Protein AF-A0A659UF43-F1 (afdb_monomer)

Radius of gyration: 14.15 Å; Cα contacts (8 Å, |Δi|>4): 129; chains: 1; bounding box: 34×17×39 Å

Mean predicted aligned error: 2.59 Å

Solvent-accessible surface area (backbone atoms only — not comparable to full-atom values): 5716 Å² total; per-residue (Å²): 101,61,85,53,89,61,58,58,68,57,34,64,68,56,52,91,72,86,85,71,79,81,73,75,80,80,66,95,54,89,44,71,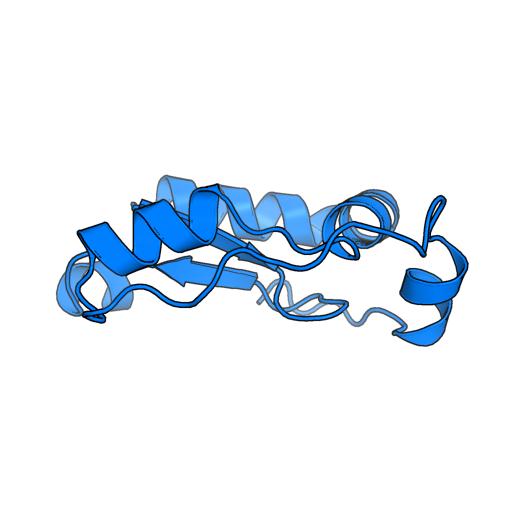68,50,44,48,56,52,52,71,7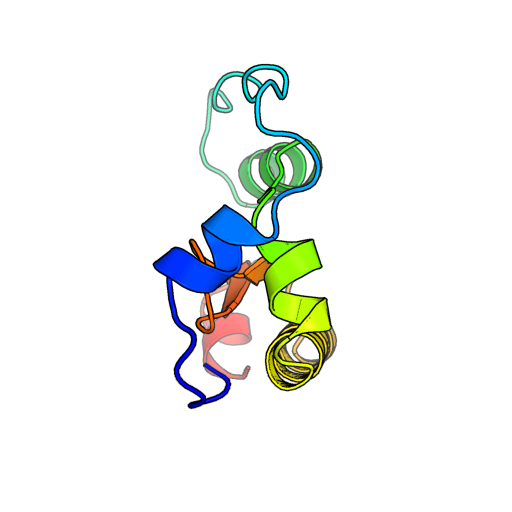6,42,84,59,86,40,42,65,44,30,36,74,76,37,60,55,40,54,52,47,40,53,49,34,47,73,51,59,29,82,42,61,48,62,50,74,59,41,43,42,49,52,58,46,48,96,42,73,71,54,52,76,72,91

Foldseek 3Di:
DLPDDDDLVVLVVPQPDDPDDDQDDQDPDPALVSVLVSVVSDDDSSQVSLCVVDVSQVVVQVVLVVLPFSDKDADRNDDDIDGHDNDPVSVVSD

Sequence (94 aa):
NPGTPVSTAEIFASLSRRDNEPLPPLPRSIEFHSLRNWLEETRNDLEQPALAMQPAIGRALSWLDKAGSGFSRMSGSGATCFGLFETGNVAKRA

Nearest PDB structures (foldseek):
  3pyf-assembly1_A  TM=7.314E-01  e=4.884E-03  Mycobacterium tuberculosis
  4ed4-assembly1_A  TM=7.358E-01  e=8.066E-03  Mycobacteroides abscessus ATCC 19977
  4emd-assembly1_A  TM=7.342E-01  e=1.823E-02  Mycobacteroides abscessus ATCC 19977
  1uek-assembly1_A  TM=7.626E-01  e=3.634E-02  Thermus thermophilus
  4rpf-assembly1_A  TM=6.192E-01  e=1.538E-01  Yersinia pestis Nepal516

Secondary structure (DSSP, 8-state):
-------HHHHHHT-S---PPPPPPPPSS--HHHHHHHHHHS--TTHHHHHHH-HHHHHHHHHHHHTT-SEEEE-TTSS-EEEE-SSHHHHTT-

pLDDT: mean 96.29, std 1.96, range [88.81, 98.56]

Structure (mmCIF, N/CA/C/O backbone):
data_AF-A0A659UF43-F1
#
_entry.id   AF-A0A659UF43-F1
#
loop_
_atom_site.group_PDB
_atom_site.id
_atom_site.type_symbol
_atom_site.label_atom_id
_atom_site.label_alt_id
_atom_site.label_comp_id
_atom_site.label_asym_id
_atom_site.label_entity_id
_atom_site.label_seq_id
_atom_site.pdbx_PDB_ins_code
_atom_site.Cartn_x
_atom_site.Cartn_y
_atom_site.Cartn_z
_atom_site.occupancy
_atom_site.B_iso_or_equiv
_atom_site.auth_seq_id
_atom_site.auth_comp_id
_atom_site.auth_asym_id
_atom_site.auth_atom_id
_atom_site.pdbx_PDB_model_num
ATOM 1 N N . ASN A 1 1 ? -9.296 5.502 -5.782 1.00 91.44 1 ASN A N 1
ATOM 2 C CA . ASN A 1 1 ? -9.562 6.050 -4.429 1.00 91.44 1 ASN A CA 1
ATOM 3 C C . ASN A 1 1 ? -10.965 5.606 -4.019 1.00 91.44 1 ASN A C 1
ATOM 5 O O . ASN A 1 1 ? -11.870 5.852 -4.806 1.00 91.44 1 ASN A O 1
ATOM 9 N N . PRO A 1 2 ? -11.157 4.933 -2.869 1.00 94.25 2 PRO A N 1
ATOM 10 C CA . PRO A 1 2 ? -12.474 4.472 -2.414 1.00 94.25 2 PRO A CA 1
ATOM 11 C C . PRO A 1 2 ? -13.456 5.600 -2.038 1.00 94.25 2 PRO A C 1
ATOM 13 O O . PRO A 1 2 ? -14.621 5.313 -1.792 1.00 94.25 2 PRO A O 1
ATOM 16 N N . GLY A 1 3 ? -13.019 6.865 -1.981 1.00 94.69 3 GLY A N 1
ATOM 17 C CA . GLY A 1 3 ? -13.890 8.022 -1.734 1.00 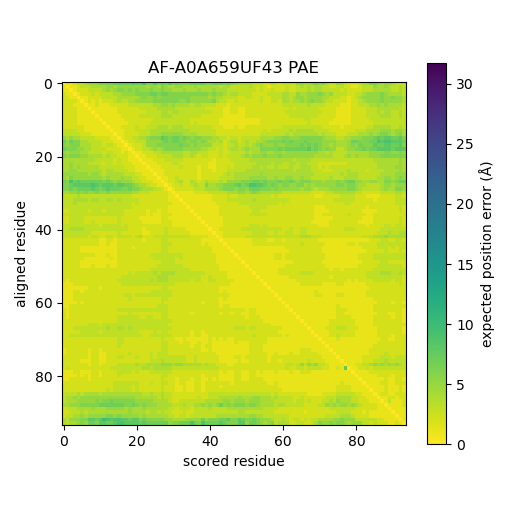94.69 3 GLY A CA 1
ATOM 18 C C . GLY A 1 3 ? -14.376 8.150 -0.287 1.00 94.69 3 GLY A C 1
ATOM 19 O O . GLY A 1 3 ? -15.221 8.989 0.005 1.00 94.69 3 GLY A O 1
ATOM 20 N N . THR A 1 4 ? -13.847 7.330 0.621 1.00 93.06 4 THR A N 1
ATOM 21 C CA . THR A 1 4 ? -14.205 7.319 2.040 1.00 93.06 4 THR A CA 1
ATOM 22 C C . THR A 1 4 ? -13.125 8.021 2.861 1.00 93.06 4 THR A C 1
ATOM 24 O O . THR A 1 4 ? -11.968 7.593 2.795 1.00 93.06 4 THR A O 1
ATOM 27 N N . PRO A 1 5 ? -13.452 9.059 3.647 1.00 93.94 5 PRO A N 1
ATOM 28 C CA . PRO A 1 5 ? -12.480 9.660 4.549 1.00 93.94 5 PRO A CA 1
ATOM 29 C C . PRO A 1 5 ? -12.097 8.677 5.663 1.00 93.94 5 PRO A C 1
ATOM 31 O O . PRO A 1 5 ? -12.904 7.846 6.079 1.00 93.94 5 PRO A O 1
ATOM 34 N N . VAL A 1 6 ? -10.865 8.798 6.151 1.00 94.81 6 VAL A N 1
ATOM 35 C CA .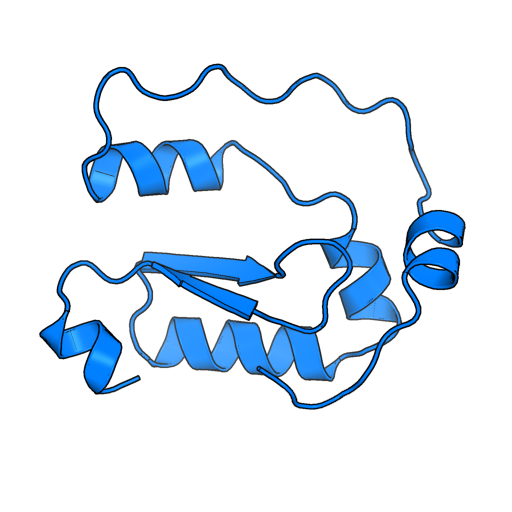 VAL A 1 6 ? -10.362 8.107 7.346 1.00 94.81 6 VAL A CA 1
ATOM 36 C C . VAL A 1 6 ? -9.633 9.120 8.224 1.00 94.81 6 VAL A C 1
ATOM 38 O O . VAL A 1 6 ? -9.014 10.056 7.712 1.00 94.81 6 VAL A O 1
ATOM 41 N N . SER A 1 7 ? -9.714 8.960 9.543 1.00 97.69 7 SER A N 1
ATOM 42 C CA . SER A 1 7 ? -9.000 9.824 10.483 1.00 97.69 7 SER A CA 1
ATOM 43 C C . SER A 1 7 ? -7.571 9.335 10.662 1.00 97.69 7 SER A C 1
ATOM 45 O O . SER A 1 7 ? -7.336 8.274 11.236 1.00 97.69 7 SER A O 1
ATOM 47 N N . THR A 1 8 ? -6.591 10.134 10.239 1.00 97.50 8 THR A N 1
ATOM 48 C CA . THR A 1 8 ? -5.174 9.822 10.470 1.00 97.50 8 THR A CA 1
ATOM 49 C C . THR A 1 8 ? -4.893 9.544 11.948 1.00 97.50 8 THR A C 1
ATOM 51 O O . THR A 1 8 ? -4.210 8.575 12.262 1.00 97.50 8 THR A O 1
ATOM 54 N N . ALA A 1 9 ? -5.460 10.335 12.864 1.00 97.94 9 ALA A N 1
ATOM 55 C CA . ALA A 1 9 ? -5.245 10.150 14.297 1.00 97.94 9 ALA A CA 1
ATOM 56 C C . ALA A 1 9 ? -5.757 8.788 14.799 1.00 97.94 9 ALA A C 1
ATOM 58 O O . ALA A 1 9 ? -5.052 8.117 15.551 1.00 97.94 9 ALA A O 1
ATOM 59 N N . GLU A 1 10 ? -6.939 8.355 14.351 1.00 97.69 10 GLU A N 1
ATOM 60 C CA . GLU A 1 10 ? -7.513 7.060 14.745 1.00 97.69 10 GLU A CA 1
ATOM 61 C C . GLU A 1 10 ? -6.688 5.894 14.194 1.00 97.69 10 GLU A C 1
ATOM 63 O O . GLU A 1 10 ? -6.377 4.959 14.934 1.00 97.69 10 GLU A O 1
ATOM 68 N N . ILE A 1 11 ? -6.235 5.986 12.937 1.00 97.69 11 ILE A N 1
ATOM 69 C CA . ILE A 1 11 ? -5.370 4.964 12.334 1.00 97.69 11 ILE A CA 1
ATOM 70 C C . ILE A 1 11 ? -4.066 4.813 13.133 1.00 97.69 11 ILE A C 1
ATOM 72 O O . ILE A 1 11 ? -3.707 3.701 13.522 1.00 97.69 11 ILE A O 1
ATOM 76 N N . PHE A 1 12 ? -3.393 5.912 13.481 1.00 97.44 12 PHE A N 1
ATOM 77 C CA . PHE A 1 12 ? -2.188 5.858 14.322 1.00 97.44 12 PHE A CA 1
ATOM 78 C C . PHE A 1 12 ? -2.463 5.356 15.749 1.00 97.44 12 PHE A C 1
ATOM 80 O O . PHE A 1 12 ? -1.612 4.681 16.343 1.00 97.44 12 PHE A O 1
ATOM 87 N N . ALA A 1 13 ? -3.624 5.681 16.323 1.00 97.12 13 ALA A N 1
ATOM 88 C CA . ALA A 1 13 ? -4.024 5.207 17.648 1.00 97.12 13 ALA A CA 1
ATOM 89 C C . ALA A 1 13 ? -4.240 3.686 17.677 1.00 97.12 13 ALA A C 1
ATOM 91 O O . ALA A 1 13 ? -3.962 3.055 18.691 1.00 97.12 13 ALA A O 1
ATOM 92 N N . SER A 1 14 ? -4.668 3.104 16.557 1.00 96.06 14 SER A N 1
ATOM 93 C CA . SER A 1 14 ? -4.917 1.665 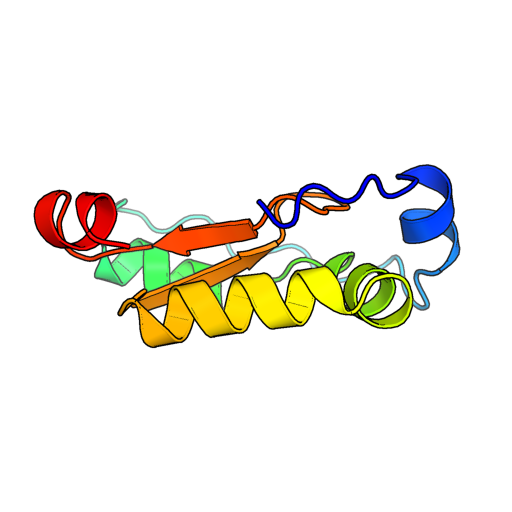16.418 1.00 96.06 14 SER A CA 1
ATOM 94 C C . SER A 1 14 ? -3.689 0.804 16.089 1.00 96.06 14 SER A C 1
ATOM 96 O O . SER A 1 14 ? -3.811 -0.415 15.982 1.00 96.06 14 SER A O 1
ATOM 98 N N . LEU A 1 15 ? -2.498 1.400 15.952 1.00 95.88 15 LEU A N 1
ATOM 99 C CA . LEU A 1 15 ? -1.259 0.640 15.779 1.00 95.88 15 LEU A CA 1
ATOM 100 C C . LEU A 1 15 ? -0.955 -0.210 17.016 1.00 95.88 15 LEU A C 1
ATOM 102 O O . LEU A 1 15 ? -0.730 0.323 18.102 1.00 95.88 15 LEU A O 1
ATOM 106 N N . SER A 1 16 ? -0.852 -1.524 16.825 1.00 91.25 16 SER A N 1
ATOM 107 C CA . SER A 1 16 ? -0.414 -2.464 17.863 1.00 91.25 16 SER A CA 1
ATOM 108 C C . SER A 1 16 ? 1.078 -2.343 18.181 1.00 91.25 16 SER A C 1
ATOM 110 O O . SER A 1 16 ? 1.494 -2.601 19.308 1.00 91.25 16 SER A O 1
ATOM 112 N N . ARG A 1 17 ? 1.883 -1.938 17.193 1.00 92.69 17 ARG A N 1
ATOM 113 C CA . ARG A 1 17 ? 3.336 -1.799 17.293 1.00 92.69 17 ARG A CA 1
ATOM 114 C C . ARG A 1 17 ? 3.808 -0.549 16.552 1.00 92.69 17 ARG A C 1
ATOM 116 O O . ARG A 1 17 ? 3.316 -0.254 15.465 1.00 92.69 17 ARG A O 1
ATOM 123 N N . ARG A 1 18 ? 4.755 0.186 17.145 1.00 92.88 18 ARG A N 1
ATOM 124 C CA . ARG A 1 18 ? 5.297 1.449 16.594 1.00 92.88 18 ARG A CA 1
ATOM 125 C C . ARG A 1 18 ? 6.814 1.438 16.384 1.00 92.88 18 ARG A C 1
ATOM 127 O O . ARG A 1 18 ? 7.344 2.342 15.752 1.00 92.88 18 ARG A O 1
ATOM 134 N N . ASP A 1 19 ? 7.501 0.425 16.891 1.00 94.31 19 ASP A N 1
ATOM 135 C CA . ASP A 1 19 ? 8.952 0.232 16.860 1.00 94.31 19 ASP A CA 1
ATOM 136 C C . ASP A 1 19 ? 9.368 -0.765 15.760 1.00 94.31 19 ASP A C 1
ATOM 138 O O . ASP A 1 19 ? 10.132 -1.699 15.993 1.00 94.31 19 ASP A O 1
ATOM 142 N N . ASN A 1 20 ? 8.824 -0.614 14.551 1.00 93.12 20 ASN A N 1
ATOM 143 C CA . ASN A 1 20 ? 9.157 -1.505 13.440 1.00 93.12 20 ASN A CA 1
ATOM 144 C C . ASN A 1 20 ? 10.557 -1.197 12.875 1.00 93.12 20 ASN A C 1
ATOM 146 O O . ASN A 1 20 ? 10.992 -0.046 12.862 1.00 93.12 20 ASN A O 1
ATOM 150 N N . GLU A 1 21 ? 11.245 -2.222 12.367 1.00 94.88 21 GLU A N 1
ATOM 151 C CA . GLU A 1 21 ? 12.582 -2.093 11.766 1.00 94.88 21 GLU A CA 1
ATOM 152 C C . GLU A 1 21 ? 12.602 -1.092 10.600 1.00 94.88 21 GLU A C 1
ATOM 154 O O . GLU A 1 21 ? 11.598 -0.948 9.904 1.00 94.88 21 GLU A O 1
ATOM 159 N N . PRO A 1 22 ? 13.713 -0.396 10.319 1.00 95.38 22 PRO A N 1
ATOM 160 C CA . PRO A 1 22 ? 13.778 0.499 9.166 1.00 95.38 22 PRO A CA 1
ATOM 161 C C . PRO A 1 22 ? 13.473 -0.240 7.852 1.00 95.38 22 PRO A C 1
ATOM 163 O O . PRO A 1 22 ? 13.690 -1.443 7.727 1.00 95.38 22 PRO A O 1
ATOM 166 N N . LEU A 1 23 ? 12.951 0.487 6.862 1.00 96.00 23 LEU A N 1
ATOM 167 C CA . LEU A 1 23 ? 12.765 -0.061 5.517 1.00 96.00 23 LEU A CA 1
ATOM 168 C C . LEU A 1 23 ? 14.126 -0.349 4.857 1.00 96.00 23 LEU A C 1
ATOM 170 O O . LEU A 1 23 ? 15.100 0.351 5.159 1.00 96.00 23 LEU A O 1
ATOM 174 N N . PRO A 1 24 ? 14.202 -1.328 3.933 1.00 96.06 24 PRO A N 1
ATOM 175 C CA . PRO A 1 24 ? 15.408 -1.552 3.147 1.00 96.06 24 PRO A CA 1
ATOM 176 C C . PRO A 1 24 ? 15.795 -0.292 2.353 1.00 96.06 24 PRO A C 1
ATOM 178 O O . PRO A 1 24 ? 14.923 0.503 1.977 1.00 96.06 24 PRO A O 1
ATOM 181 N N . PRO A 1 25 ? 17.094 -0.095 2.059 1.00 95.69 25 PRO A N 1
ATOM 182 C CA . PRO A 1 25 ? 17.542 1.025 1.241 1.00 95.69 25 PRO A CA 1
ATOM 183 C C . PRO A 1 25 ? 16.887 0.985 -0.142 1.00 95.69 25 PRO A C 1
ATOM 185 O O . PRO A 1 25 ? 16.549 -0.082 -0.651 1.00 95.69 25 PRO A O 1
ATOM 188 N N . LEU A 1 26 ? 16.727 2.157 -0.760 1.00 94.12 26 LEU A N 1
ATOM 189 C CA . LEU A 1 26 ? 16.170 2.265 -2.108 1.00 94.12 26 LEU A CA 1
ATOM 190 C C . LEU A 1 26 ? 16.990 1.445 -3.124 1.00 94.12 26 LEU A C 1
ATOM 192 O O . LEU A 1 26 ? 18.218 1.353 -2.995 1.00 94.12 26 LEU A O 1
ATOM 196 N N . PRO A 1 27 ? 16.345 0.893 -4.169 1.00 94.56 27 PRO A N 1
ATOM 197 C CA . PRO A 1 27 ? 17.059 0.219 -5.242 1.00 94.56 27 PRO A CA 1
ATOM 198 C C . PRO A 1 27 ? 17.950 1.219 -5.992 1.00 94.56 27 PRO A C 1
ATOM 200 O O . PRO A 1 27 ? 17.630 2.400 -6.116 1.00 94.56 27 PRO A O 1
ATOM 203 N N . ARG A 1 28 ? 19.078 0.740 -6.533 1.00 93.50 28 ARG A N 1
ATOM 204 C CA . ARG A 1 28 ? 20.041 1.585 -7.269 1.00 93.50 28 ARG A CA 1
ATOM 205 C C . ARG A 1 28 ? 19.462 2.196 -8.549 1.00 93.50 28 ARG A C 1
ATOM 207 O O . ARG A 1 28 ? 19.923 3.248 -8.976 1.00 93.50 28 ARG A O 1
ATOM 214 N N . SER A 1 29 ? 18.485 1.530 -9.159 1.00 93.56 29 SER A N 1
ATOM 215 C CA . SER A 1 29 ? 17.728 2.008 -10.315 1.00 93.56 29 SER A CA 1
ATOM 216 C C . SER A 1 29 ? 16.233 1.919 -10.029 1.00 93.56 29 SER A C 1
ATOM 218 O O . SER A 1 29 ? 15.772 0.988 -9.362 1.00 93.56 29 SER A O 1
ATOM 220 N N . ILE A 1 30 ? 15.473 2.877 -10.556 1.00 92.56 30 ILE A N 1
ATOM 221 C CA . ILE A 1 30 ? 14.013 2.916 -10.442 1.00 92.56 30 ILE A CA 1
ATOM 222 C C . ILE A 1 30 ? 13.427 2.482 -11.786 1.00 92.56 30 ILE A C 1
ATOM 224 O O . ILE A 1 30 ? 13.007 3.300 -12.595 1.00 92.56 30 ILE A O 1
ATOM 228 N N . GLU A 1 31 ? 13.434 1.171 -12.005 1.00 94.75 31 GLU A N 1
ATOM 229 C CA . GLU A 1 31 ? 12.767 0.494 -13.116 1.00 94.75 31 GLU A CA 1
ATOM 230 C C . GLU A 1 31 ? 11.562 -0.278 -12.573 1.00 94.75 31 GLU A C 1
ATOM 232 O O . GLU A 1 31 ? 11.499 -0.574 -11.379 1.00 94.75 31 GLU A O 1
ATOM 237 N N . PHE A 1 32 ? 10.613 -0.654 -13.432 1.00 95.62 32 PHE A N 1
ATOM 238 C CA . PHE A 1 32 ? 9.376 -1.313 -12.989 1.00 95.62 32 PHE A CA 1
ATOM 239 C C . PHE A 1 32 ? 9.634 -2.523 -12.074 1.00 95.62 32 PHE A C 1
ATOM 241 O O . PHE A 1 32 ? 9.103 -2.588 -10.967 1.00 95.62 32 PHE A O 1
ATOM 248 N N . HIS A 1 33 ? 10.496 -3.450 -12.501 1.00 95.69 33 HIS A N 1
ATOM 249 C CA . HIS A 1 33 ? 10.792 -4.668 -11.747 1.00 95.69 33 HIS A CA 1
ATOM 250 C C . HIS A 1 33 ? 11.578 -4.392 -10.456 1.00 95.69 33 HIS A C 1
ATOM 252 O O . HIS A 1 33 ? 11.276 -4.992 -9.426 1.00 95.69 33 HIS A O 1
ATOM 258 N N . SER A 1 34 ? 12.558 -3.478 -10.477 1.00 96.38 34 SER A N 1
ATOM 259 C CA . SER A 1 34 ? 13.347 -3.160 -9.277 1.00 96.38 34 SER A CA 1
ATOM 260 C C . SER A 1 34 ? 12.511 -2.425 -8.232 1.00 96.38 34 SER A C 1
ATOM 262 O O . SER A 1 34 ? 12.604 -2.736 -7.046 1.00 96.38 34 SER A O 1
ATOM 264 N N . LEU A 1 35 ? 11.652 -1.501 -8.668 1.00 96.50 35 LEU A N 1
ATOM 265 C CA . LEU A 1 35 ? 10.728 -0.790 -7.796 1.00 96.50 35 LEU A CA 1
ATOM 266 C C . LEU A 1 35 ? 9.655 -1.724 -7.235 1.00 96.50 35 LEU A C 1
ATOM 268 O O . LEU A 1 35 ? 9.390 -1.665 -6.039 1.00 96.50 35 LEU A O 1
ATOM 272 N N . ARG A 1 36 ? 9.059 -2.591 -8.064 1.00 97.12 36 ARG A N 1
ATOM 273 C CA . ARG A 1 36 ? 8.061 -3.568 -7.608 1.00 97.12 36 ARG A CA 1
ATOM 274 C C . ARG A 1 36 ? 8.633 -4.475 -6.523 1.00 97.12 36 ARG A C 1
ATOM 276 O O . ARG A 1 36 ? 8.045 -4.564 -5.454 1.00 97.12 36 ARG A O 1
ATOM 283 N N . ASN A 1 37 ? 9.787 -5.090 -6.779 1.00 96.56 37 ASN A N 1
ATOM 284 C CA . ASN A 1 37 ? 10.408 -6.009 -5.825 1.00 96.56 37 ASN A CA 1
ATOM 285 C C . ASN A 1 37 ? 10.773 -5.290 -4.514 1.00 96.56 37 ASN A C 1
ATOM 287 O O . ASN A 1 37 ? 10.515 -5.804 -3.433 1.00 96.56 37 ASN A O 1
ATOM 291 N N . TRP A 1 38 ? 11.299 -4.062 -4.590 1.00 97.56 38 TRP A N 1
ATOM 292 C CA . TRP A 1 38 ? 11.548 -3.263 -3.387 1.00 97.56 38 TRP A CA 1
ATOM 293 C C . TRP A 1 38 ? 10.249 -2.928 -2.639 1.00 97.56 38 TRP A C 1
ATOM 295 O O . TRP A 1 38 ? 10.195 -2.995 -1.413 1.00 97.56 38 TRP A O 1
ATOM 305 N N . LEU A 1 39 ? 9.170 -2.597 -3.354 1.00 97.12 39 LEU A N 1
ATOM 306 C CA . LEU A 1 39 ? 7.870 -2.358 -2.733 1.00 97.12 39 LEU A CA 1
ATOM 307 C C . LEU A 1 39 ? 7.348 -3.610 -2.016 1.00 97.12 39 LEU A C 1
ATOM 309 O O . LEU A 1 39 ? 6.854 -3.466 -0.902 1.00 97.12 39 LEU A O 1
ATOM 313 N N . GLU A 1 40 ? 7.508 -4.807 -2.579 1.00 96.56 40 GLU A N 1
ATOM 314 C CA . GLU A 1 40 ? 7.127 -6.082 -1.943 1.00 96.56 40 GLU A CA 1
ATOM 315 C C . GLU A 1 40 ? 7.869 -6.346 -0.620 1.00 96.56 40 GLU A C 1
ATOM 317 O O . GLU A 1 40 ? 7.274 -6.885 0.310 1.00 96.56 40 GLU A O 1
ATOM 322 N N . GLU A 1 41 ? 9.128 -5.915 -0.498 1.00 96.31 41 GLU A N 1
ATOM 323 C CA . GLU A 1 41 ? 9.924 -6.031 0.738 1.00 96.31 41 GLU A CA 1
ATOM 324 C C . GLU A 1 41 ? 9.645 -4.914 1.759 1.00 96.31 41 GLU A C 1
ATOM 326 O O . GLU A 1 41 ? 9.969 -5.029 2.943 1.00 96.31 41 GLU A O 1
ATOM 331 N N . THR A 1 42 ? 9.052 -3.806 1.316 1.00 96.75 42 THR A N 1
ATOM 332 C CA . THR A 1 42 ? 8.636 -2.711 2.201 1.00 96.75 42 THR A CA 1
ATOM 333 C C . THR A 1 42 ? 7.212 -2.914 2.700 1.00 96.75 42 THR A C 1
ATOM 335 O O . THR A 1 42 ? 6.497 -3.831 2.306 1.00 96.75 42 THR A O 1
ATOM 338 N N . ARG A 1 43 ? 6.7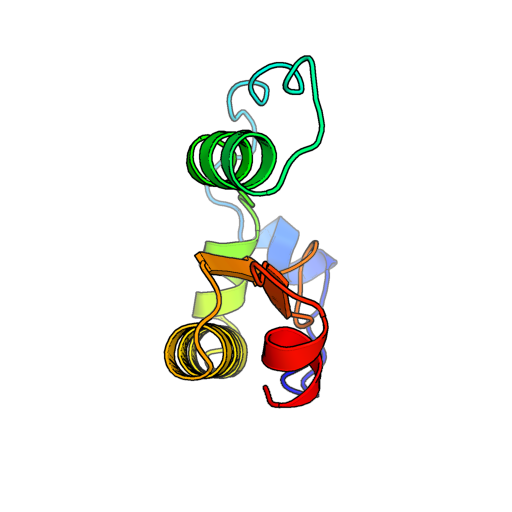57 -2.015 3.571 1.00 95.75 43 ARG A N 1
ATOM 339 C CA . ARG A 1 43 ? 5.451 -2.108 4.221 1.00 95.75 43 ARG A CA 1
ATOM 340 C C . ARG A 1 43 ? 4.803 -0.742 4.383 1.00 95.75 43 ARG A C 1
ATOM 342 O O . ARG A 1 43 ? 5.479 0.286 4.383 1.00 95.75 43 ARG A O 1
ATOM 349 N N . ASN A 1 44 ? 3.487 -0.756 4.556 1.00 97.31 44 ASN A N 1
ATOM 350 C CA . ASN A 1 44 ? 2.743 0.339 5.159 1.00 97.31 44 ASN A CA 1
ATOM 351 C C . ASN A 1 44 ? 2.083 -0.193 6.434 1.00 97.31 44 ASN A C 1
ATOM 353 O O . ASN A 1 44 ? 1.052 -0.859 6.372 1.00 97.31 44 ASN A O 1
ATOM 357 N N . ASP A 1 45 ? 2.684 0.108 7.585 1.00 97.25 45 ASP A N 1
ATOM 358 C CA . ASP A 1 45 ? 2.215 -0.371 8.893 1.00 97.25 45 ASP A CA 1
ATOM 359 C C . ASP A 1 45 ? 0.790 0.124 9.225 1.00 97.25 45 ASP A C 1
ATOM 361 O O . ASP A 1 45 ? 0.085 -0.487 10.027 1.00 97.25 45 ASP A O 1
ATOM 365 N N . LEU A 1 46 ? 0.339 1.207 8.579 1.00 97.62 46 LEU A N 1
ATOM 366 C CA . LEU A 1 46 ? -0.995 1.787 8.757 1.00 97.62 46 LEU A CA 1
ATOM 367 C C . LEU A 1 46 ? -2.083 1.071 7.947 1.00 97.62 46 LEU A C 1
ATOM 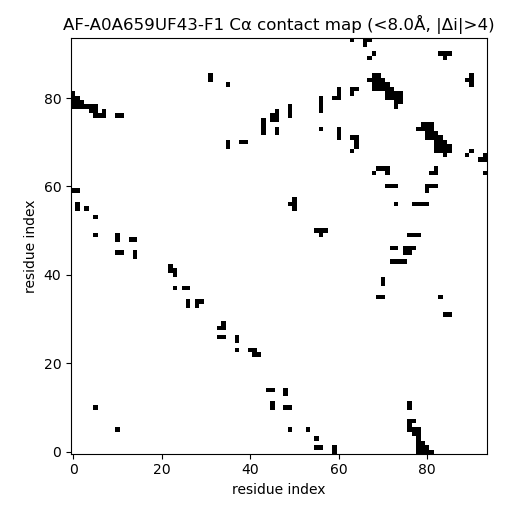369 O O . LEU A 1 46 ? -3.268 1.291 8.196 1.00 97.62 46 LEU A O 1
ATOM 373 N N . GLU A 1 47 ? -1.716 0.225 6.983 1.00 97.69 47 GLU A N 1
ATOM 374 C CA . GLU A 1 47 ? -2.682 -0.411 6.085 1.00 97.69 47 GLU A CA 1
ATOM 375 C C . GLU A 1 47 ? -3.575 -1.416 6.803 1.00 97.69 47 GLU A C 1
ATOM 377 O O . GLU A 1 47 ? -4.789 -1.371 6.634 1.00 97.69 47 GLU A O 1
ATOM 382 N N . GLN A 1 48 ? -3.010 -2.276 7.652 1.00 96.56 48 GLN A N 1
ATOM 383 C CA . GLN A 1 48 ? -3.802 -3.264 8.390 1.00 96.56 48 GLN A CA 1
ATOM 384 C C . GLN A 1 48 ? -4.839 -2.611 9.324 1.00 96.56 48 GLN A C 1
ATOM 386 O O . GLN A 1 48 ? -6.016 -2.976 9.241 1.00 96.56 48 GLN A O 1
ATOM 391 N N . PRO A 1 49 ? -4.484 -1.604 10.149 1.00 97.00 49 PRO A N 1
ATOM 392 C CA . PRO A 1 49 ? -5.491 -0.888 10.925 1.00 97.00 49 PRO A CA 1
ATOM 393 C C . PRO A 1 49 ? -6.533 -0.159 10.062 1.00 97.00 49 PRO A C 1
ATOM 395 O O . PRO A 1 49 ? -7.726 -0.200 10.368 1.00 97.00 49 PRO A O 1
ATOM 398 N N . ALA A 1 50 ? -6.123 0.456 8.948 1.00 97.62 50 ALA A N 1
ATOM 399 C CA . ALA A 1 50 ? -7.056 1.126 8.044 1.00 97.62 50 ALA A CA 1
ATOM 400 C C . ALA A 1 50 ? -8.019 0.149 7.353 1.00 97.62 50 ALA A C 1
ATOM 402 O O . ALA A 1 50 ? -9.203 0.457 7.227 1.00 97.62 50 ALA A O 1
ATOM 403 N N . LEU A 1 51 ? -7.558 -1.044 6.968 1.00 97.25 51 LEU A N 1
ATOM 404 C CA . LEU A 1 51 ? -8.397 -2.116 6.425 1.00 97.25 51 LEU A CA 1
ATOM 405 C C . LEU A 1 51 ? -9.438 -2.596 7.439 1.00 97.25 51 LEU A C 1
ATOM 407 O O . LEU A 1 51 ? -10.592 -2.814 7.064 1.00 97.25 51 LEU A O 1
ATOM 411 N N . ALA A 1 52 ? -9.047 -2.729 8.710 1.00 96.12 52 ALA A N 1
ATOM 412 C CA . ALA A 1 52 ? -9.951 -3.137 9.781 1.00 96.12 52 ALA A CA 1
ATOM 413 C C . ALA A 1 52 ? -11.067 -2.105 10.024 1.00 96.12 52 ALA A C 1
ATOM 415 O O . ALA A 1 52 ? -12.215 -2.485 10.250 1.00 96.12 52 ALA A O 1
ATOM 416 N N . MET A 1 53 ? -10.753 -0.807 9.938 1.00 95.81 53 MET A N 1
ATOM 417 C CA . MET A 1 53 ? -11.738 0.269 10.114 1.00 95.81 53 MET A CA 1
ATOM 418 C C . MET A 1 53 ? -12.569 0.549 8.856 1.00 95.81 53 MET A C 1
ATOM 420 O O . MET A 1 53 ? -13.751 0.877 8.955 1.00 95.81 53 MET A O 1
ATOM 424 N N . GLN A 1 54 ? -11.969 0.441 7.668 1.00 97.31 54 GLN A N 1
ATOM 425 C CA . GLN A 1 54 ? -12.598 0.797 6.399 1.00 97.31 54 GLN A CA 1
ATOM 426 C C . GLN A 1 54 ? -12.377 -0.291 5.329 1.00 97.31 54 GLN A C 1
ATOM 428 O O . GLN A 1 54 ? -11.475 -0.188 4.490 1.00 97.31 54 GLN A O 1
ATOM 433 N N . PRO A 1 55 ? -13.274 -1.296 5.256 1.00 97.12 55 PRO A N 1
ATOM 434 C CA . PRO A 1 55 ? -13.192 -2.376 4.268 1.00 97.12 55 PRO A CA 1
ATOM 435 C C . PRO A 1 55 ? -13.237 -1.919 2.796 1.00 97.12 55 PRO A C 1
ATOM 437 O O . PRO A 1 55 ? -12.902 -2.695 1.898 1.00 97.12 55 PRO A O 1
ATOM 440 N N . ALA A 1 56 ? -13.653 -0.676 2.503 1.00 97.94 56 ALA A N 1
ATOM 441 C CA . ALA A 1 56 ? -13.593 -0.115 1.149 1.00 97.94 56 ALA A CA 1
ATOM 442 C C . ALA A 1 56 ? -12.163 -0.011 0.597 1.00 97.94 56 ALA A C 1
ATOM 444 O O . ALA A 1 56 ? -11.986 -0.109 -0.618 1.00 97.94 56 ALA A O 1
ATOM 445 N N . ILE A 1 57 ? -11.157 0.128 1.466 1.00 98.44 57 ILE A N 1
ATOM 446 C CA . ILE A 1 57 ? -9.738 0.135 1.084 1.00 98.44 57 ILE A CA 1
ATOM 447 C C . ILE A 1 57 ? -9.364 -1.219 0.474 1.00 98.44 57 ILE A C 1
ATOM 449 O O . ILE A 1 57 ? -8.874 -1.268 -0.649 1.00 98.44 57 ILE A O 1
ATOM 453 N N . GLY A 1 58 ? -9.708 -2.326 1.143 1.00 98.31 58 GLY A N 1
ATOM 454 C CA . GLY A 1 58 ? -9.426 -3.678 0.645 1.00 98.31 58 GLY A CA 1
ATOM 455 C C . GLY A 1 58 ? -10.142 -3.983 -0.670 1.00 98.31 58 GLY A C 1
ATOM 456 O O . GLY A 1 58 ? -9.573 -4.604 -1.566 1.00 98.31 58 GLY A O 1
ATOM 457 N N . ARG A 1 59 ? -11.368 -3.467 -0.843 1.00 98.31 59 ARG A N 1
ATOM 458 C CA . ARG A 1 59 ? -12.055 -3.535 -2.141 1.00 98.31 59 ARG A CA 1
ATOM 459 C C . ARG A 1 59 ? -11.281 -2.775 -3.215 1.00 98.31 59 ARG A C 1
ATOM 461 O O . ARG A 1 59 ? -11.077 -3.330 -4.287 1.00 98.31 59 ARG A O 1
ATOM 468 N N . ALA A 1 60 ? -10.847 -1.543 -2.947 1.00 98.25 60 ALA A N 1
ATOM 469 C CA . ALA A 1 60 ? -10.097 -0.737 -3.911 1.00 98.25 60 ALA A CA 1
ATOM 470 C C . ALA A 1 60 ? -8.766 -1.391 -4.322 1.00 98.25 60 ALA A C 1
ATOM 472 O O . ALA A 1 60 ? -8.447 -1.383 -5.507 1.00 98.25 60 ALA A O 1
ATOM 473 N N . LEU A 1 61 ? -8.038 -2.002 -3.381 1.00 98.56 61 LEU A N 1
ATOM 474 C CA . LEU A 1 61 ? -6.834 -2.791 -3.676 1.00 98.56 61 LEU A CA 1
ATOM 475 C C . LEU A 1 61 ? -7.161 -3.985 -4.583 1.00 98.56 61 LEU A C 1
ATOM 477 O O . LEU A 1 61 ? -6.577 -4.117 -5.652 1.00 98.56 61 LEU A O 1
ATOM 481 N N . SER A 1 62 ? -8.202 -4.757 -4.252 1.00 98.44 62 SER A N 1
ATOM 482 C CA . SER A 1 62 ? -8.645 -5.874 -5.098 1.00 98.44 62 SER A CA 1
ATOM 483 C C . SER A 1 62 ? -9.050 -5.439 -6.514 1.00 98.44 62 SER A C 1
ATOM 485 O O . SER A 1 62 ? -8.844 -6.187 -7.469 1.00 98.44 62 SER A O 1
ATOM 487 N N . TRP A 1 63 ? -9.630 -4.244 -6.677 1.00 98.00 63 TRP A N 1
ATOM 488 C CA . TRP A 1 63 ? -9.928 -3.684 -7.999 1.00 98.00 63 TRP A CA 1
ATOM 489 C C . TRP A 1 63 ? -8.657 -3.357 -8.790 1.00 98.00 63 TRP A C 1
ATOM 491 O O . TRP A 1 63 ? -8.613 -3.661 -9.979 1.00 98.00 63 TRP A O 1
ATOM 501 N N . LEU A 1 64 ? -7.629 -2.796 -8.146 1.00 98.31 64 LEU A N 1
ATOM 502 C CA . LEU A 1 64 ? -6.333 -2.529 -8.781 1.00 98.31 64 LEU A CA 1
ATOM 503 C C . LEU A 1 64 ? -5.656 -3.831 -9.229 1.00 98.31 64 LEU A C 1
ATOM 505 O O . LEU A 1 64 ? -5.218 -3.924 -10.377 1.00 98.31 64 LEU A O 1
ATOM 509 N N . ASP A 1 65 ? -5.673 -4.859 -8.378 1.00 97.94 65 ASP A N 1
ATOM 510 C CA . ASP A 1 65 ? -5.113 -6.174 -8.707 1.00 97.94 65 ASP A CA 1
ATOM 511 C C . ASP A 1 65 ? -5.837 -6.798 -9.908 1.00 97.94 65 ASP A C 1
ATOM 513 O O . ASP A 1 65 ? -5.206 -7.255 -10.863 1.00 97.94 65 ASP A O 1
ATOM 517 N N . LYS A 1 66 ? -7.177 -6.748 -9.920 1.00 98.06 66 LYS A N 1
ATOM 518 C CA . LYS A 1 66 ? -8.001 -7.221 -11.049 1.00 98.06 66 LYS A CA 1
ATOM 519 C C . LYS A 1 66 ? -7.773 -6.426 -12.332 1.00 98.06 66 LYS A C 1
ATOM 521 O O . LYS A 1 66 ? -7.919 -6.985 -13.416 1.00 98.06 66 LYS A O 1
ATOM 526 N N . ALA A 1 67 ? -7.429 -5.146 -12.220 1.00 97.25 67 ALA A N 1
ATOM 527 C CA . ALA A 1 67 ? -7.085 -4.300 -13.356 1.00 97.25 67 ALA A CA 1
ATOM 528 C C . ALA A 1 67 ? -5.672 -4.577 -13.909 1.00 97.25 67 ALA A C 1
ATOM 530 O O . ALA A 1 67 ? -5.286 -3.998 -14.924 1.00 97.25 67 ALA A O 1
ATOM 531 N N . GLY A 1 68 ? -4.908 -5.475 -13.277 1.00 97.31 68 GLY A N 1
ATOM 532 C CA . GLY A 1 68 ? -3.586 -5.895 -13.733 1.00 97.31 68 GLY A CA 1
ATOM 533 C C . GLY A 1 68 ? -2.440 -5.096 -13.124 1.00 97.31 68 GLY A C 1
ATOM 534 O O . GLY A 1 68 ? -1.382 -4.988 -13.749 1.00 97.31 68 GLY A O 1
ATOM 535 N N . SER A 1 69 ? -2.618 -4.512 -11.934 1.00 98.12 69 SER A N 1
ATOM 536 C CA . SER A 1 69 ? -1.482 -3.928 -11.225 1.00 98.12 69 SER A CA 1
ATOM 537 C C . SER A 1 69 ? -0.494 -5.028 -10.850 1.00 98.12 69 SER A C 1
ATOM 539 O O . SER A 1 69 ? -0.876 -6.031 -10.254 1.00 98.12 69 SER A O 1
ATOM 541 N N . GLY A 1 70 ? 0.787 -4.822 -11.150 1.00 97.44 70 GLY A N 1
ATOM 542 C CA . GLY A 1 70 ? 1.854 -5.705 -10.681 1.00 97.44 70 GLY A CA 1
ATOM 543 C C . GLY A 1 70 ? 2.093 -5.590 -9.175 1.00 97.44 70 GLY A C 1
ATOM 544 O O . GLY A 1 70 ? 2.743 -6.452 -8.603 1.00 97.44 70 GLY A O 1
ATOM 545 N N . PHE A 1 71 ? 1.589 -4.524 -8.553 1.00 98.31 71 PHE A N 1
ATOM 546 C CA . PHE A 1 71 ? 1.625 -4.286 -7.118 1.00 98.31 71 PHE A CA 1
ATOM 547 C C . PHE A 1 71 ? 0.562 -3.244 -6.754 1.00 98.31 71 PHE A C 1
ATOM 549 O O . PHE A 1 71 ? 0.435 -2.250 -7.473 1.00 98.31 71 PHE A O 1
ATOM 556 N N . SER A 1 72 ? -0.158 -3.417 -5.647 1.00 98.44 72 SER A N 1
ATOM 557 C CA . SER A 1 72 ? -1.091 -2.417 -5.120 1.00 98.44 72 SER A CA 1
ATOM 558 C C . SER A 1 72 ? -0.890 -2.205 -3.618 1.00 98.44 72 SER A C 1
ATOM 560 O O . SER A 1 72 ? -0.482 -3.114 -2.896 1.00 98.44 72 SER A O 1
ATOM 562 N N . ARG A 1 73 ? -1.108 -0.972 -3.142 1.00 98.38 73 ARG A N 1
ATOM 563 C CA . ARG A 1 73 ? -1.010 -0.616 -1.714 1.00 98.38 73 ARG A CA 1
ATOM 564 C C . ARG A 1 73 ? -1.784 0.663 -1.399 1.00 98.38 73 ARG A C 1
ATOM 566 O O . ARG A 1 73 ? -2.019 1.513 -2.265 1.00 98.38 73 ARG A O 1
ATOM 573 N N . MET A 1 74 ? -2.171 0.828 -0.143 1.00 98.44 74 MET A N 1
ATOM 574 C CA . MET A 1 74 ? -2.679 2.077 0.406 1.00 98.44 74 MET A CA 1
ATOM 575 C C . MET A 1 74 ? -1.549 3.101 0.612 1.00 98.44 74 MET A C 1
ATOM 577 O O . MET A 1 74 ? -0.460 2.777 1.086 1.00 98.44 74 MET A O 1
ATOM 581 N N . SER A 1 75 ? -1.818 4.367 0.301 1.00 98.00 75 SER A N 1
ATOM 582 C CA . SER A 1 75 ? -0.908 5.484 0.560 1.00 98.00 75 SER A CA 1
ATOM 583 C C . SER A 1 75 ? -1.170 6.107 1.936 1.00 98.00 75 SER A C 1
ATOM 585 O O . SER A 1 75 ? -2.305 6.479 2.246 1.00 98.00 75 SER A O 1
ATOM 587 N N . GLY A 1 76 ? -0.119 6.254 2.751 1.00 96.88 76 GLY A N 1
ATOM 588 C CA . GLY A 1 76 ? -0.193 6.882 4.075 1.00 96.88 76 GLY A CA 1
ATOM 589 C C . GLY A 1 76 ? -1.149 6.156 5.025 1.00 96.88 76 GLY A C 1
ATOM 590 O O . GLY A 1 76 ? -1.146 4.932 5.078 1.00 96.88 76 GLY A O 1
ATOM 591 N N . SER A 1 77 ? -1.976 6.909 5.757 1.00 97.50 77 SER A N 1
ATOM 592 C CA . SER A 1 77 ? -3.076 6.395 6.595 1.00 97.50 77 SER A CA 1
ATOM 593 C C . SER A 1 77 ? -4.344 6.056 5.800 1.00 97.50 77 SER A C 1
ATOM 595 O O . SER A 1 77 ? -5.315 5.580 6.383 1.00 97.50 77 SER A O 1
ATOM 597 N N . GLY A 1 78 ? -4.341 6.275 4.480 1.00 96.75 78 GLY A N 1
ATOM 598 C CA . GLY A 1 78 ? -5.476 6.018 3.604 1.00 96.75 78 GLY A CA 1
ATOM 599 C C . GLY A 1 78 ? -6.425 7.209 3.431 1.00 96.75 78 GLY A C 1
ATOM 600 O O . GLY A 1 78 ? -6.160 8.326 3.860 1.00 96.75 78 GLY A O 1
ATOM 601 N N . ALA A 1 79 ? -7.552 7.028 2.741 1.00 97.19 79 ALA A N 1
ATOM 602 C CA . ALA A 1 79 ? -7.997 5.776 2.114 1.00 97.19 79 ALA A CA 1
ATOM 603 C C . ALA A 1 79 ? -7.473 5.589 0.675 1.00 97.19 79 ALA A C 1
ATOM 605 O O . ALA A 1 79 ? -7.784 4.597 0.016 1.00 97.19 79 ALA A O 1
ATOM 606 N N . THR A 1 80 ? -6.699 6.545 0.151 1.00 98.00 80 THR A N 1
ATOM 607 C CA . THR A 1 80 ? -6.155 6.479 -1.211 1.00 98.00 80 THR A CA 1
ATOM 608 C C . THR A 1 80 ? -5.316 5.218 -1.404 1.00 98.00 80 THR A C 1
ATOM 610 O O . THR A 1 80 ? -4.412 4.943 -0.625 1.00 98.00 80 THR A O 1
ATOM 613 N N . CYS A 1 81 ? -5.599 4.481 -2.476 1.00 98.44 81 CYS A N 1
ATOM 614 C CA . CYS A 1 81 ? -4.854 3.299 -2.906 1.00 98.44 81 CYS A CA 1
ATOM 615 C C . CYS A 1 81 ? -4.191 3.584 -4.256 1.00 98.44 81 CYS A C 1
ATOM 617 O O . CYS A 1 81 ? -4.756 4.339 -5.057 1.00 98.44 81 CYS A O 1
ATOM 619 N N . PHE A 1 82 ? -3.035 2.978 -4.506 1.00 98.38 82 PHE A N 1
ATOM 620 C CA . PHE A 1 82 ? -2.306 3.064 -5.768 1.00 98.38 82 PHE A CA 1
ATOM 621 C C . PHE A 1 82 ? -1.961 1.670 -6.294 1.00 98.38 82 PHE A C 1
ATOM 623 O O . PHE A 1 82 ? -1.821 0.728 -5.516 1.00 98.38 82 PHE A O 1
ATOM 630 N N . GLY A 1 83 ? -1.818 1.565 -7.615 1.00 98.00 83 GLY A N 1
ATOM 631 C CA . GLY A 1 83 ? -1.334 0.373 -8.303 1.00 98.00 83 GLY A CA 1
ATOM 632 C C . GLY A 1 83 ? -0.154 0.723 -9.206 1.00 98.00 83 GLY A C 1
ATOM 633 O O . GLY A 1 83 ? -0.161 1.769 -9.858 1.00 98.00 83 GLY A O 1
ATOM 634 N N . LEU A 1 84 ? 0.860 -0.136 -9.233 1.00 97.94 84 LEU A N 1
ATOM 635 C CA . LEU A 1 84 ? 1.992 -0.051 -10.147 1.00 97.94 84 LEU A CA 1
ATOM 636 C C . LEU A 1 84 ? 1.698 -0.910 -11.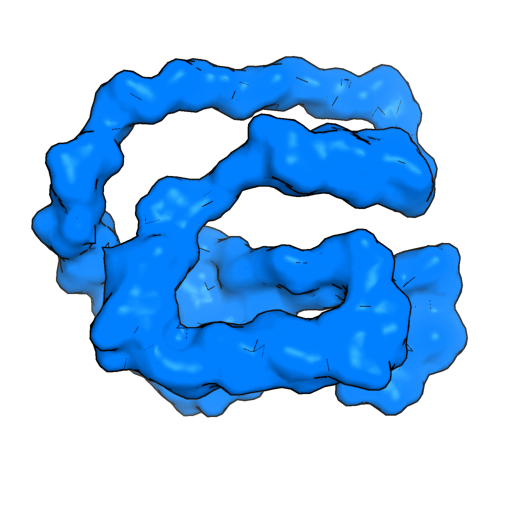382 1.00 97.94 84 LEU A C 1
ATOM 638 O O . LEU A 1 84 ? 1.441 -2.107 -11.264 1.00 97.94 84 LEU A O 1
ATOM 642 N N . PHE A 1 85 ? 1.753 -0.305 -12.566 1.00 98.00 85 PHE A N 1
ATOM 643 C CA . PHE A 1 85 ? 1.480 -0.966 -13.844 1.00 98.00 85 PHE A CA 1
ATOM 644 C C . PHE A 1 85 ? 2.704 -0.884 -14.750 1.00 98.00 85 PHE A C 1
ATOM 646 O O . PHE A 1 85 ? 3.403 0.127 -14.755 1.00 98.00 85 PHE A O 1
ATOM 653 N N . GLU A 1 86 ? 2.949 -1.941 -15.523 1.00 96.50 86 GLU A N 1
ATOM 654 C CA . GLU A 1 86 ? 4.148 -2.050 -16.365 1.00 96.50 86 GLU A CA 1
ATOM 655 C C . GLU A 1 86 ? 4.186 -0.985 -17.465 1.00 96.50 86 GLU A C 1
ATOM 657 O O . GLU A 1 86 ? 5.249 -0.519 -17.864 1.00 96.50 86 GLU A O 1
ATOM 662 N N . THR A 1 87 ? 3.013 -0.554 -17.937 1.00 96.06 87 THR A N 1
ATOM 663 C CA . THR A 1 87 ? 2.908 0.477 -18.968 1.00 96.0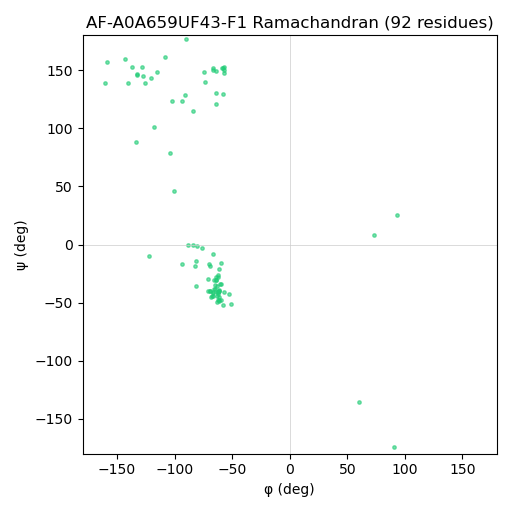6 87 THR A CA 1
ATOM 664 C C . THR A 1 87 ? 1.815 1.486 -18.646 1.00 96.06 87 THR A C 1
ATOM 666 O O . THR A 1 87 ? 0.787 1.166 -18.042 1.00 96.06 87 THR A O 1
ATOM 669 N N . GLY A 1 88 ? 1.988 2.711 -19.149 1.00 94.19 88 GLY A N 1
ATOM 670 C CA . GLY A 1 88 ? 0.971 3.756 -19.037 1.00 94.19 88 GLY A CA 1
ATOM 671 C C . GLY A 1 88 ? -0.347 3.412 -19.745 1.00 94.19 88 GLY A C 1
ATOM 672 O O . GLY A 1 88 ? -1.398 3.895 -19.338 1.00 94.19 88 GLY A O 1
ATOM 673 N N . ASN A 1 89 ? -0.322 2.560 -20.775 1.00 95.44 89 ASN A N 1
ATOM 674 C CA . ASN A 1 89 ? -1.540 2.125 -21.465 1.00 95.44 89 ASN A CA 1
ATOM 675 C C . ASN A 1 89 ? -2.389 1.190 -20.601 1.00 95.44 89 ASN A C 1
ATOM 677 O O . ASN A 1 89 ? -3.611 1.320 -20.604 1.00 95.44 89 ASN A O 1
ATOM 681 N N . VAL A 1 90 ? -1.760 0.274 -19.856 1.00 93.69 90 VAL A N 1
ATOM 682 C CA . VAL A 1 90 ? -2.476 -0.572 -18.890 1.00 93.69 90 VAL A CA 1
ATOM 683 C C . VAL A 1 90 ? -3.005 0.297 -17.749 1.00 93.69 90 VAL A C 1
ATOM 685 O O . VAL A 1 90 ? -4.187 0.220 -17.436 1.00 93.69 90 VAL A O 1
ATOM 688 N N . ALA A 1 91 ? -2.182 1.215 -17.228 1.00 95.06 91 ALA A N 1
ATOM 689 C CA . ALA A 1 91 ? -2.584 2.126 -16.154 1.00 95.06 91 ALA A CA 1
ATOM 690 C C . ALA A 1 91 ? -3.816 2.980 -16.503 1.00 95.06 91 ALA A C 1
ATOM 692 O O . ALA A 1 91 ? -4.684 3.171 -15.664 1.00 95.06 91 ALA A O 1
ATOM 693 N N . LYS A 1 92 ? -3.920 3.487 -17.739 1.00 95.06 92 LYS A N 1
ATOM 694 C CA . LYS A 1 92 ? -5.068 4.304 -18.184 1.00 95.06 92 LYS A CA 1
ATOM 695 C C . LYS A 1 92 ? -6.378 3.524 -18.327 1.00 95.06 92 LYS A C 1
ATOM 697 O O . LYS A 1 92 ? -7.427 4.150 -18.446 1.00 95.06 92 LYS A O 1
ATOM 702 N N . ARG A 1 93 ? -6.314 2.194 -18.428 1.00 92.31 93 ARG A N 1
ATOM 703 C CA . ARG A 1 93 ? -7.487 1.321 -18.603 1.00 92.31 93 ARG A CA 1
ATOM 704 C C . ARG A 1 93 ? -8.032 0.784 -17.280 1.00 92.31 93 ARG A C 1
ATOM 706 O O . ARG A 1 93 ? -9.142 0.256 -17.294 1.00 92.31 93 ARG A O 1
ATOM 713 N N . ALA A 1 94 ? -7.235 0.868 -16.217 1.00 88.81 94 ALA A N 1
ATOM 714 C CA . ALA A 1 94 ? -7.610 0.525 -14.851 1.00 88.81 94 ALA A CA 1
ATOM 715 C C . ALA A 1 94 ? -8.556 1.577 -14.258 1.00 88.81 94 ALA A C 1
ATOM 717 O O . ALA A 1 94 ? -9.487 1.166 -13.531 1.00 88.81 94 ALA A O 1
#